Protein AF-A0A9E0IY36-F1 (afdb_monomer_lite)

pLDDT: mean 83.68, std 15.0, range [32.66, 98.06]

Sequence (176 aa):
MKINMLLFALFTITTGVAQTKLVTVDCSVPVGSGKRMTGVNTGPQSVVSGTTAACLETIGNELIRTHDYHGPCDYWAYTDFFNYTLQKFNYAFQSHLPTGYHWASTDDQIAEIIHSGFQPFFRLGISFPGGGISPASPMPKDSDAINFKTFAGIAKRTAMHYTAGWDHGFNHSIPY

Structure (mmCIF, N/CA/C/O backbone):
data_AF-A0A9E0IY36-F1
#
_entry.id   AF-A0A9E0IY36-F1
#
loop_
_atom_site.group_PDB
_atom_site.id
_atom_site.type_symbol
_atom_site.label_atom_id
_atom_site.label_alt_id
_atom_site.label_comp_id
_atom_site.label_asym_id
_atom_site.label_entity_id
_atom_site.label_seq_id
_atom_site.pdbx_PDB_ins_code
_atom_site.Cartn_x
_atom_site.Cartn_y
_atom_site.Cartn_z
_atom_site.occupancy
_atom_site.B_iso_or_equiv
_atom_site.auth_seq_id
_atom_site.auth_comp_id
_atom_site.auth_asym_id
_atom_site.auth_atom_id
_atom_site.pdbx_PDB_model_num
ATOM 1 N N . MET A 1 1 ? -27.496 78.088 24.906 1.00 40.81 1 MET A N 1
ATOM 2 C CA . MET A 1 1 ? -27.721 76.971 25.847 1.00 40.81 1 MET A CA 1
ATOM 3 C C . MET A 1 1 ? -27.985 75.723 25.010 1.00 40.81 1 MET A C 1
ATOM 5 O O . MET A 1 1 ? -29.023 75.663 24.367 1.00 40.81 1 MET A O 1
ATOM 9 N N . LYS A 1 2 ? -27.000 74.826 24.859 1.00 32.66 2 LYS A N 1
ATOM 10 C CA . LYS A 1 2 ? -27.106 73.620 24.017 1.00 32.66 2 LYS A CA 1
ATOM 11 C C . LYS A 1 2 ? -27.322 72.412 24.928 1.00 32.66 2 LYS A C 1
ATOM 13 O O . LYS A 1 2 ? -26.459 72.124 25.748 1.00 32.66 2 LYS A O 1
ATOM 18 N N . ILE A 1 3 ? -28.464 71.747 24.789 1.00 41.38 3 ILE A N 1
ATOM 19 C CA . ILE A 1 3 ? -28.737 70.440 25.392 1.00 41.38 3 ILE A CA 1
ATOM 20 C C . ILE A 1 3 ? -28.434 69.417 24.304 1.00 41.38 3 ILE A C 1
ATOM 22 O O . ILE A 1 3 ? -29.133 69.397 23.298 1.00 41.38 3 ILE A O 1
ATOM 26 N N . ASN A 1 4 ? -27.398 68.599 24.490 1.00 37.53 4 ASN A N 1
ATOM 27 C CA . ASN A 1 4 ? -27.162 67.444 23.632 1.00 37.53 4 ASN A CA 1
ATOM 28 C C . ASN A 1 4 ? -27.336 66.169 24.456 1.00 37.53 4 ASN A C 1
ATOM 30 O O . ASN A 1 4 ? -26.633 65.916 25.431 1.00 37.53 4 ASN A O 1
ATOM 34 N N . MET A 1 5 ? -28.363 65.442 24.038 1.00 43.09 5 MET A N 1
ATOM 35 C CA . MET A 1 5 ? -28.953 64.242 24.604 1.00 43.09 5 MET A CA 1
ATOM 36 C C . MET A 1 5 ? -27.986 63.060 24.484 1.00 43.09 5 MET A C 1
ATOM 38 O O . MET A 1 5 ? -27.515 62.755 23.389 1.00 43.09 5 MET A O 1
ATOM 42 N N . LEU A 1 6 ? -27.693 62.392 25.602 1.00 38.06 6 LEU A N 1
ATOM 43 C CA . LEU A 1 6 ? -26.923 61.151 25.606 1.00 38.06 6 LEU A CA 1
ATOM 44 C C . LEU A 1 6 ? -27.860 59.999 25.203 1.00 38.06 6 LEU A C 1
ATOM 46 O O . LEU A 1 6 ? -28.790 59.667 25.937 1.00 38.06 6 LEU A O 1
ATOM 50 N N . LEU A 1 7 ? -27.643 59.416 24.024 1.00 41.69 7 LEU A N 1
ATOM 51 C CA . LEU A 1 7 ? -28.370 58.236 23.559 1.00 41.69 7 LEU A CA 1
ATOM 52 C C . LEU A 1 7 ? -27.766 56.990 24.233 1.00 41.69 7 LEU A C 1
ATOM 54 O O . LEU A 1 7 ? -26.655 56.585 23.898 1.00 41.69 7 LEU A O 1
ATOM 58 N N . PHE A 1 8 ? -28.476 56.377 25.182 1.00 43.94 8 PHE A N 1
ATOM 59 C CA . PHE A 1 8 ? -28.116 55.051 25.693 1.00 43.94 8 PHE A CA 1
ATOM 60 C C . PHE A 1 8 ? -28.667 53.987 24.740 1.00 43.94 8 PHE A C 1
ATOM 62 O O . PHE A 1 8 ? -29.872 53.743 24.699 1.00 43.94 8 PHE A O 1
ATOM 69 N N . ALA A 1 9 ? -27.791 53.354 23.958 1.00 52.06 9 ALA A N 1
ATOM 70 C CA . ALA A 1 9 ? -28.145 52.156 23.209 1.00 52.06 9 ALA A CA 1
ATOM 71 C C . ALA A 1 9 ? -28.277 50.980 24.189 1.00 52.06 9 ALA A C 1
ATOM 73 O O . ALA A 1 9 ? -27.292 50.532 24.778 1.00 52.06 9 ALA A O 1
ATOM 74 N N . LEU A 1 10 ? -29.506 50.498 24.382 1.00 50.50 10 LEU A N 1
ATOM 75 C CA . LEU A 1 10 ? -29.790 49.289 25.147 1.00 50.50 10 LEU A CA 1
ATOM 76 C C . LEU A 1 10 ? -29.329 48.078 24.318 1.00 50.50 10 LEU A C 1
ATOM 78 O O . LEU A 1 10 ? -30.015 47.652 23.392 1.00 50.50 10 LEU A O 1
ATOM 82 N N . PHE A 1 11 ? -28.152 47.532 24.620 1.00 53.25 11 PHE A N 1
ATOM 83 C CA . PHE A 1 11 ? -27.752 46.227 24.097 1.00 53.25 11 PHE A CA 1
ATOM 84 C C . PHE A 1 11 ? -28.527 45.145 24.858 1.00 53.25 11 PHE A C 1
ATOM 86 O O . PHE A 1 11 ? -28.248 44.865 26.023 1.00 53.25 11 PHE A O 1
ATOM 93 N N . THR A 1 12 ? -29.517 44.531 24.211 1.00 55.34 12 THR A N 1
ATOM 94 C CA . THR A 1 12 ? -30.144 43.304 24.710 1.00 55.34 12 THR A CA 1
ATOM 95 C C . THR A 1 12 ? -29.135 42.166 24.627 1.00 55.34 12 THR A C 1
ATOM 97 O O . THR A 1 12 ? -28.824 41.675 23.542 1.00 55.34 12 THR A O 1
ATOM 100 N N . ILE A 1 13 ? -28.618 41.748 25.781 1.00 62.19 13 ILE A N 1
ATOM 101 C CA . ILE A 1 13 ? -27.829 40.525 25.922 1.00 62.19 13 ILE A CA 1
ATOM 102 C C . ILE A 1 13 ? -28.799 39.355 25.738 1.00 62.19 13 ILE A C 1
ATOM 104 O O . ILE A 1 13 ? -29.594 39.057 26.627 1.00 62.19 13 ILE A O 1
ATOM 108 N N . THR A 1 14 ? -28.771 38.696 24.581 1.00 60.16 14 THR A N 1
ATOM 109 C CA . THR A 1 14 ? -29.445 37.405 24.416 1.00 60.16 14 THR A CA 1
ATOM 110 C C . THR A 1 14 ? -28.649 36.365 25.191 1.00 60.16 14 THR A C 1
ATOM 112 O O . THR A 1 14 ? -27.588 35.924 24.746 1.00 60.16 14 THR A O 1
ATOM 115 N N . THR A 1 15 ? -29.124 35.989 26.374 1.00 62.41 15 THR A N 1
ATOM 116 C CA . THR A 1 15 ? -28.593 34.837 27.098 1.00 62.41 15 THR A CA 1
ATOM 117 C C . THR A 1 15 ? -28.963 33.579 26.316 1.00 62.41 15 THR A C 1
ATOM 119 O O . THR A 1 15 ? -30.131 33.212 26.204 1.00 62.41 15 THR A O 1
ATOM 122 N N . GLY A 1 16 ? -27.969 32.927 25.711 1.00 62.19 16 GLY A N 1
ATOM 123 C CA . GLY A 1 16 ? -28.165 31.608 25.121 1.00 62.19 16 GLY A CA 1
ATOM 124 C C . GLY A 1 16 ? -28.589 30.638 26.221 1.00 62.19 16 GLY A C 1
ATOM 125 O O . GLY A 1 16 ? -27.829 30.396 27.157 1.00 62.19 16 GLY A O 1
ATOM 126 N N . VAL A 1 17 ? -29.809 30.111 26.142 1.00 67.94 17 VAL A N 1
ATOM 127 C CA . VAL A 1 17 ? -30.268 29.073 27.067 1.00 67.94 17 VAL A CA 1
ATOM 128 C C . VAL A 1 17 ? -29.547 27.785 26.687 1.00 67.94 17 VAL A C 1
ATOM 130 O O . VAL A 1 17 ? -29.776 27.232 25.612 1.00 67.94 17 VAL A O 1
ATOM 133 N N . ALA A 1 18 ? -28.648 27.319 27.553 1.00 69.31 18 ALA A N 1
ATOM 134 C CA . ALA A 1 18 ? -28.028 26.013 27.397 1.00 69.31 18 ALA A CA 1
ATOM 135 C C . ALA A 1 18 ? -29.124 24.941 27.499 1.00 69.31 18 ALA A C 1
ATOM 137 O O . ALA A 1 18 ? -29.693 24.712 28.566 1.00 69.31 18 ALA A O 1
ATOM 138 N N . GLN A 1 19 ? -29.463 24.313 26.375 1.00 77.38 19 GLN A N 1
ATOM 139 C CA . GLN A 1 19 ? -30.423 23.219 26.352 1.00 77.38 19 GLN A CA 1
ATOM 140 C C . GLN A 1 19 ? -29.712 21.927 26.759 1.00 77.38 19 GLN A C 1
ATOM 142 O O . GLN A 1 19 ? -28.939 21.358 25.988 1.00 77.38 19 GLN A O 1
ATOM 147 N N . THR A 1 20 ? -29.992 21.438 27.963 1.00 83.50 20 THR A N 1
ATOM 148 C CA . THR A 1 20 ? -29.530 20.116 28.394 1.00 83.50 20 THR A CA 1
ATOM 149 C C . THR A 1 20 ? -30.338 19.039 27.674 1.00 83.50 20 THR A C 1
ATOM 151 O O . THR A 1 20 ? -31.568 19.032 27.738 1.00 83.50 20 THR A O 1
ATOM 154 N N . LYS A 1 21 ? -29.659 18.106 27.000 1.00 87.12 21 LYS A N 1
ATOM 155 C CA . LYS A 1 21 ? -30.278 16.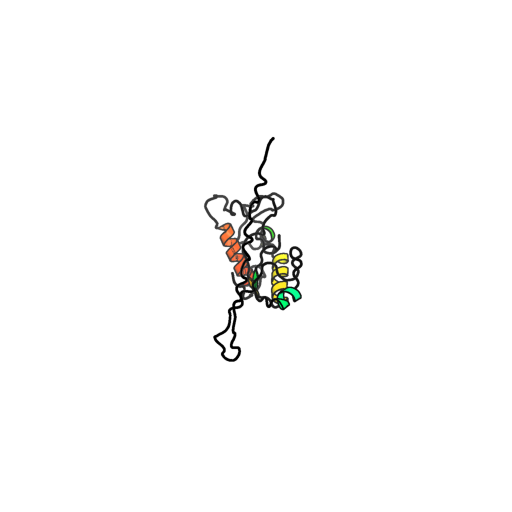874 26.497 1.00 87.12 21 LYS A CA 1
ATOM 156 C C . LYS A 1 21 ? -29.955 15.727 27.443 1.00 87.12 21 LYS A C 1
ATOM 158 O O . LYS A 1 21 ? -28.787 15.464 27.714 1.00 87.12 21 LYS A O 1
ATOM 163 N N . LEU A 1 22 ? -30.990 15.043 27.920 1.00 90.88 22 LEU A N 1
ATOM 164 C CA . LEU A 1 22 ? -30.830 13.787 28.640 1.00 90.88 22 LEU A CA 1
ATOM 165 C C . LEU A 1 22 ? -30.599 12.663 27.624 1.00 90.88 22 LEU A C 1
ATOM 167 O O . LEU A 1 22 ? -31.390 12.496 26.698 1.00 90.88 22 LEU A O 1
ATOM 171 N N . VAL A 1 23 ? -29.519 11.906 27.804 1.00 92.19 23 VAL A N 1
ATOM 172 C CA . VAL A 1 23 ? -29.241 10.676 27.057 1.00 92.19 23 VAL A CA 1
ATOM 173 C C . VAL A 1 23 ? -29.330 9.519 28.043 1.00 92.19 23 VAL A C 1
ATOM 175 O O . VAL A 1 23 ? -28.635 9.518 29.057 1.00 92.19 23 VAL A O 1
ATOM 178 N N . THR A 1 24 ? -30.192 8.548 27.754 1.00 93.19 24 THR A N 1
ATOM 179 C CA . THR A 1 24 ? -30.355 7.330 28.555 1.00 93.19 24 THR A CA 1
ATOM 180 C C . THR A 1 24 ? -29.863 6.142 27.743 1.00 93.19 24 THR A C 1
ATOM 182 O O . THR A 1 24 ? -30.204 6.013 26.569 1.00 93.19 24 THR A O 1
ATOM 185 N N . VAL A 1 25 ? -29.056 5.286 28.368 1.00 92.88 25 VAL A N 1
ATOM 186 C CA . VAL A 1 25 ? -28.521 4.062 27.765 1.00 92.88 25 VAL A CA 1
ATOM 187 C C . VAL A 1 25 ? -28.935 2.891 28.646 1.00 92.88 25 VAL A C 1
ATOM 189 O O . VAL A 1 25 ? -28.642 2.891 29.839 1.00 92.88 25 VAL A O 1
ATOM 192 N N . ASP A 1 26 ? -29.621 1.912 28.063 1.00 94.69 26 ASP A N 1
ATOM 193 C CA . ASP A 1 26 ? -29.926 0.648 28.727 1.00 94.69 26 ASP A CA 1
ATOM 194 C C . ASP A 1 26 ? -28.857 -0.386 28.362 1.00 94.69 26 ASP A C 1
ATOM 196 O O . ASP A 1 26 ? -2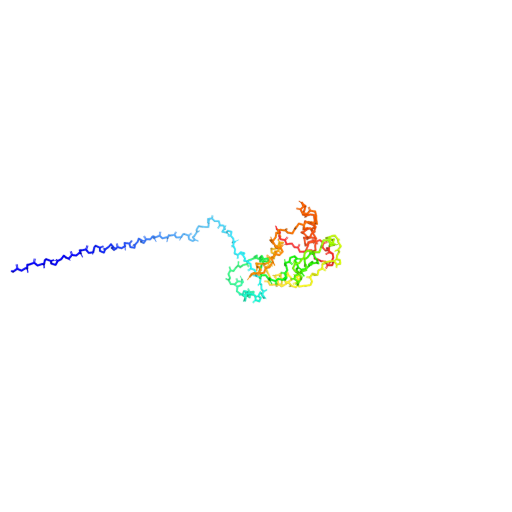8.837 -0.925 27.257 1.00 94.69 26 ASP A O 1
ATOM 200 N N . CYS A 1 27 ? -27.945 -0.647 29.297 1.00 94.00 27 CYS A N 1
ATOM 201 C CA . CYS A 1 27 ? -26.870 -1.620 29.111 1.00 94.00 27 CYS A CA 1
ATOM 202 C C . CYS A 1 27 ? -27.320 -3.077 29.333 1.00 94.00 27 CYS A C 1
ATOM 204 O O . CYS A 1 27 ? -26.504 -3.983 29.172 1.00 94.00 27 CYS A O 1
ATOM 206 N N . SER A 1 28 ? -28.575 -3.321 29.730 1.00 95.88 28 SER A N 1
ATOM 207 C CA . SER A 1 28 ? -29.105 -4.670 29.978 1.00 95.88 28 SER A CA 1
ATOM 208 C C . SER A 1 28 ? -29.690 -5.332 28.728 1.00 95.88 28 SER A C 1
ATOM 210 O O . SER A 1 28 ? -29.834 -6.555 28.693 1.00 95.88 28 SER A O 1
ATOM 212 N N . VAL A 1 29 ? -29.976 -4.546 27.684 1.00 94.94 29 VAL A N 1
ATOM 213 C CA . VAL A 1 29 ? -30.578 -5.023 26.435 1.00 94.94 29 VAL A CA 1
ATOM 214 C C . VAL A 1 29 ? -29.581 -4.870 25.279 1.00 94.94 29 VAL A C 1
ATOM 216 O O . VAL A 1 29 ? -29.400 -3.767 24.760 1.00 94.94 29 VAL A O 1
ATOM 219 N N . PRO A 1 30 ? -28.924 -5.953 24.825 1.00 91.75 30 PRO A N 1
ATOM 220 C CA . PRO A 1 30 ? -28.084 -5.893 23.636 1.00 91.75 30 PRO A CA 1
ATOM 221 C C . PRO A 1 30 ? -28.953 -5.672 22.391 1.00 91.75 30 PRO A C 1
ATOM 223 O O . PRO A 1 30 ? -29.800 -6.496 22.055 1.00 91.75 30 PRO A O 1
ATOM 226 N N . VAL A 1 31 ? -28.720 -4.568 21.679 1.00 92.81 31 VAL A N 1
ATOM 227 C CA . VAL A 1 31 ? -29.451 -4.209 20.444 1.00 92.81 31 VAL A CA 1
ATOM 228 C C . VAL A 1 31 ? -28.694 -4.569 19.156 1.00 92.81 31 VAL A C 1
ATOM 230 O O . VAL A 1 31 ? -29.152 -4.266 18.057 1.00 92.81 31 VAL A O 1
ATOM 233 N N . GLY A 1 32 ? -27.534 -5.220 19.283 1.00 89.69 32 GLY A N 1
ATOM 234 C CA . GLY A 1 32 ? -26.674 -5.650 18.178 1.00 89.69 32 GLY A CA 1
ATOM 235 C C . GLY A 1 32 ? -25.198 -5.324 18.416 1.00 89.69 32 GLY A C 1
ATOM 236 O O . GLY A 1 32 ? -24.821 -4.802 19.464 1.00 89.69 32 GLY A O 1
ATOM 237 N N . SER A 1 33 ? -24.355 -5.627 17.429 1.00 87.81 33 SER A N 1
ATOM 238 C CA . SER A 1 33 ? -22.936 -5.256 17.423 1.00 87.81 33 SER A CA 1
ATOM 239 C C . SER A 1 33 ? -22.695 -4.069 16.494 1.00 87.81 33 SER A C 1
ATOM 241 O O . SER A 1 33 ? -23.073 -4.110 15.321 1.00 87.81 33 SER A O 1
ATOM 243 N N . GLY A 1 34 ? -22.019 -3.033 16.988 1.00 86.00 34 GLY A N 1
ATOM 244 C CA . GLY A 1 34 ? -21.517 -1.960 16.131 1.00 86.00 34 GLY A CA 1
ATOM 245 C C . GLY A 1 34 ? -20.425 -2.472 15.189 1.00 86.00 34 GLY A C 1
ATOM 246 O O . GLY A 1 34 ? -19.591 -3.288 15.584 1.00 86.00 34 GLY A O 1
ATOM 247 N N . LYS A 1 35 ? -20.404 -1.981 13.945 1.00 85.19 35 LYS A N 1
ATOM 248 C CA . LYS A 1 35 ? -19.286 -2.230 13.028 1.00 85.19 35 LYS A CA 1
ATOM 249 C C . LYS A 1 35 ? -18.110 -1.344 13.429 1.00 85.19 35 LYS A C 1
ATOM 251 O O . LYS A 1 35 ? -18.253 -0.122 13.473 1.00 85.19 35 LYS A O 1
ATOM 256 N N . ARG A 1 36 ? -16.947 -1.943 13.688 1.00 84.19 36 ARG A N 1
ATOM 257 C CA . ARG A 1 36 ? -15.709 -1.185 13.886 1.00 84.19 36 ARG A CA 1
ATOM 258 C C . ARG A 1 36 ? -15.262 -0.590 12.551 1.00 84.19 36 ARG A C 1
ATOM 260 O O . ARG A 1 36 ? -15.117 -1.296 11.560 1.00 84.19 36 ARG A O 1
ATOM 267 N N . MET A 1 37 ? -15.114 0.731 12.530 1.00 88.06 37 MET A N 1
ATOM 268 C CA . MET A 1 37 ? -14.712 1.525 11.362 1.00 88.06 37 MET A CA 1
ATOM 269 C C . MET A 1 37 ? -13.435 2.307 11.697 1.00 88.06 37 MET A C 1
ATOM 271 O O . MET A 1 37 ? -13.340 3.500 11.432 1.00 88.06 37 MET A O 1
ATOM 275 N N . THR A 1 38 ? -12.489 1.641 12.362 1.00 88.31 38 THR A N 1
ATOM 276 C CA . THR A 1 38 ? -11.295 2.259 12.956 1.00 88.31 38 THR A CA 1
ATOM 277 C C . THR A 1 38 ? -10.105 2.345 12.008 1.00 88.31 38 THR A C 1
ATOM 279 O O . THR A 1 38 ? -9.098 2.906 12.410 1.00 88.31 38 THR A O 1
ATOM 282 N N . GLY A 1 39 ? -10.232 1.848 10.770 1.00 89.38 39 GLY A N 1
ATOM 283 C CA . GLY A 1 39 ? -9.150 1.808 9.786 1.00 89.38 39 GLY A CA 1
ATOM 284 C C . GLY A 1 39 ? -8.469 3.160 9.567 1.00 89.38 39 GLY A C 1
ATOM 285 O O . GLY A 1 39 ? -9.140 4.174 9.359 1.00 89.38 39 GLY A O 1
ATOM 286 N N . VAL A 1 40 ? -7.137 3.160 9.554 1.00 90.31 40 VAL A N 1
ATOM 287 C CA . VAL A 1 40 ? -6.315 4.366 9.372 1.00 90.31 40 VAL A CA 1
ATOM 288 C C . VAL A 1 40 ? -5.381 4.258 8.167 1.00 90.31 40 VAL A C 1
ATOM 290 O O . VAL A 1 40 ? -5.117 3.170 7.654 1.00 90.31 40 VAL A O 1
ATOM 293 N N . ASN A 1 41 ? -4.870 5.403 7.712 1.00 88.31 41 ASN A N 1
ATOM 294 C CA . ASN A 1 41 ? -3.681 5.447 6.857 1.00 88.31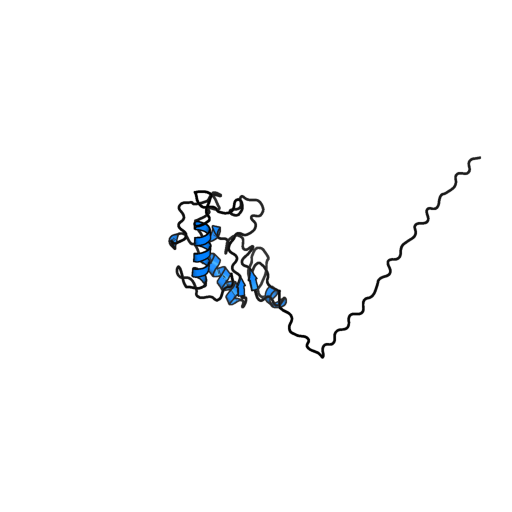 41 ASN A CA 1
ATOM 295 C C . ASN A 1 41 ? -2.433 5.348 7.733 1.00 88.31 41 ASN A C 1
ATOM 297 O O . ASN A 1 41 ? -2.487 5.762 8.890 1.00 88.31 41 ASN A O 1
ATOM 301 N N . THR A 1 42 ? -1.315 4.921 7.146 1.00 81.44 42 THR A N 1
ATOM 302 C CA . THR A 1 42 ? -0.009 4.762 7.805 1.00 81.44 42 THR A CA 1
ATOM 303 C C . THR A 1 42 ? -0.027 3.744 8.948 1.00 81.44 42 THR A C 1
ATOM 305 O O . THR A 1 42 ? -0.776 3.840 9.915 1.00 81.44 42 THR A O 1
ATOM 308 N N . GLY A 1 43 ? 0.792 2.714 8.809 1.00 84.38 43 GLY A N 1
ATOM 309 C CA . GLY A 1 43 ? 0.889 1.611 9.755 1.00 84.38 43 GLY A CA 1
ATOM 310 C C . GLY A 1 43 ? 1.922 1.830 10.851 1.00 84.38 43 GLY A C 1
ATOM 311 O O . GLY A 1 43 ? 2.421 2.945 11.038 1.00 84.38 43 GLY A O 1
ATOM 312 N N . PRO A 1 44 ? 2.259 0.748 11.569 1.00 83.06 44 PRO A N 1
ATOM 313 C CA . PRO A 1 44 ? 3.350 0.770 12.527 1.00 83.06 44 PRO A CA 1
ATOM 314 C C . PRO A 1 44 ? 4.636 1.245 11.845 1.00 83.06 44 PRO A C 1
ATOM 316 O O . PRO A 1 44 ? 4.885 0.926 10.681 1.00 83.06 44 PRO A O 1
ATOM 319 N N . GLN A 1 45 ? 5.439 2.013 12.580 1.00 76.88 45 GLN A N 1
ATOM 320 C CA . GLN A 1 45 ? 6.744 2.522 12.141 1.00 76.88 45 GLN A CA 1
ATOM 321 C C . GLN A 1 45 ? 6.701 3.535 10.988 1.00 76.88 45 GLN A C 1
ATOM 323 O O . GLN A 1 45 ? 7.734 3.835 10.389 1.00 76.88 45 GLN A O 1
ATOM 328 N N . SER A 1 46 ? 5.541 4.126 10.694 1.00 72.81 46 SER A N 1
ATOM 329 C CA . SER A 1 46 ? 5.490 5.259 9.771 1.00 72.81 46 SER A CA 1
ATOM 330 C C . SER A 1 46 ? 6.332 6.418 10.308 1.00 72.81 46 SER A C 1
ATOM 332 O O . SER A 1 46 ? 5.987 7.060 11.302 1.00 72.81 46 SER A O 1
ATOM 334 N N . VAL A 1 47 ? 7.435 6.710 9.618 1.00 67.88 47 VAL A N 1
ATOM 335 C CA . VAL A 1 47 ? 8.333 7.831 9.941 1.00 67.88 47 VAL A CA 1
ATOM 336 C C . VAL A 1 47 ? 7.615 9.177 9.779 1.00 67.88 47 VAL A C 1
ATOM 338 O O . VAL A 1 47 ? 7.964 10.151 10.440 1.00 67.88 47 VAL A O 1
ATOM 341 N N . VAL A 1 48 ? 6.588 9.229 8.925 1.00 67.62 48 VAL A N 1
ATOM 342 C CA . VAL A 1 48 ? 5.858 10.459 8.590 1.00 67.62 48 VAL A CA 1
ATOM 343 C C . VAL A 1 48 ? 4.824 10.816 9.653 1.00 67.62 48 VAL A C 1
ATOM 345 O O . VAL A 1 48 ? 4.712 11.981 10.029 1.00 67.62 48 VAL A O 1
ATOM 348 N N . SER A 1 49 ? 4.081 9.832 10.163 1.00 71.62 49 SER A N 1
ATOM 349 C CA . SER A 1 49 ? 3.048 10.060 11.183 1.00 71.62 49 SER A CA 1
ATOM 350 C C . SER A 1 49 ? 3.535 9.824 12.615 1.00 71.62 49 SER A C 1
ATOM 352 O O . SER A 1 49 ? 2.871 10.254 13.557 1.00 71.62 49 SER A O 1
ATOM 354 N N . GLY A 1 50 ? 4.666 9.132 12.806 1.00 76.25 50 GLY A N 1
ATOM 355 C CA . GLY A 1 50 ? 5.141 8.697 14.123 1.00 76.25 50 GLY A CA 1
ATOM 356 C C . GLY A 1 50 ? 4.257 7.618 14.762 1.00 76.25 50 GLY A C 1
ATOM 357 O O . GLY A 1 50 ? 4.343 7.377 15.967 1.00 76.25 50 GLY A O 1
ATOM 358 N N . THR A 1 51 ? 3.378 6.985 13.981 1.00 81.12 51 THR A N 1
ATOM 359 C CA . THR A 1 51 ? 2.434 5.977 14.469 1.00 81.12 51 THR A CA 1
ATOM 360 C C . THR A 1 51 ? 3.165 4.702 14.897 1.00 81.12 51 THR A C 1
ATOM 362 O O . THR A 1 51 ? 3.930 4.109 14.136 1.00 81.12 51 THR A O 1
ATOM 365 N N . THR A 1 52 ? 2.894 4.248 16.122 1.00 85.62 52 THR A N 1
ATOM 366 C CA . THR A 1 52 ? 3.403 2.976 16.659 1.00 85.62 52 THR A CA 1
ATOM 367 C C . THR A 1 52 ? 2.296 1.925 16.715 1.00 85.62 52 THR A C 1
ATOM 369 O O . THR A 1 52 ? 1.113 2.273 16.765 1.00 85.62 52 THR A O 1
ATOM 372 N N . ALA A 1 53 ? 2.669 0.642 16.766 1.00 87.06 53 ALA A N 1
ATOM 373 C CA . ALA A 1 53 ? 1.715 -0.448 16.984 1.00 87.06 53 ALA A CA 1
ATOM 374 C C . ALA A 1 53 ? 0.888 -0.230 18.266 1.00 87.06 53 ALA A C 1
ATOM 376 O O . ALA A 1 53 ? -0.334 -0.313 18.225 1.00 87.06 53 ALA A O 1
ATOM 377 N N . ALA A 1 54 ? 1.524 0.202 19.362 1.00 88.06 54 ALA A N 1
ATOM 378 C CA . ALA A 1 54 ? 0.843 0.482 20.628 1.00 88.06 54 ALA A CA 1
ATOM 379 C C . ALA A 1 54 ? -0.244 1.572 20.506 1.00 88.06 54 ALA A C 1
ATOM 381 O O . ALA A 1 54 ? -1.319 1.463 21.103 1.00 88.06 54 ALA A O 1
ATOM 382 N N . CYS A 1 55 ? -0.002 2.622 19.710 1.00 87.88 55 CYS A N 1
ATOM 383 C CA . CYS A 1 55 ? -1.017 3.646 19.445 1.00 87.88 55 CYS A CA 1
ATOM 384 C C . CYS A 1 55 ? -2.216 3.071 18.678 1.00 87.88 55 CYS A C 1
ATOM 386 O O . CYS A 1 55 ? -3.359 3.389 19.003 1.00 87.88 55 CYS A O 1
ATOM 388 N N . LEU A 1 56 ? -1.956 2.223 17.681 1.00 90.12 56 LEU A N 1
ATOM 389 C CA . LEU A 1 56 ? -2.981 1.586 16.852 1.00 90.12 56 LEU A CA 1
ATOM 390 C C . LEU A 1 56 ? -3.808 0.561 17.640 1.00 90.12 56 LEU A C 1
ATOM 392 O O . LEU A 1 56 ? -5.030 0.516 17.497 1.00 90.12 56 LEU A O 1
ATOM 396 N N . GLU A 1 57 ? -3.167 -0.202 18.521 1.00 89.31 57 GLU A N 1
ATOM 397 C CA . GLU A 1 57 ? -3.836 -1.120 19.447 1.00 89.31 57 GLU A CA 1
ATOM 398 C C . GLU A 1 57 ? -4.756 -0.368 20.414 1.00 89.31 57 GLU A C 1
ATOM 400 O O . GLU A 1 57 ? -5.907 -0.758 20.604 1.00 89.31 57 GLU A O 1
ATOM 405 N N . THR A 1 58 ? -4.290 0.756 20.974 1.00 88.69 58 THR A N 1
ATOM 406 C CA . THR A 1 58 ? -5.065 1.567 21.934 1.00 88.69 58 THR A CA 1
ATOM 407 C C . THR A 1 58 ? -6.390 2.056 21.345 1.00 88.69 58 THR A C 1
ATOM 409 O O . THR A 1 58 ? -7.396 2.124 22.050 1.00 88.69 58 THR A O 1
ATOM 412 N N . ILE A 1 59 ? -6.414 2.382 20.050 1.00 87.00 59 ILE A N 1
ATOM 413 C CA . ILE A 1 59 ? -7.631 2.835 19.361 1.00 87.00 59 ILE A CA 1
ATOM 414 C C . ILE A 1 59 ? -8.462 1.680 18.778 1.00 87.00 59 ILE A C 1
ATOM 416 O O . ILE A 1 59 ? -9.488 1.927 18.143 1.00 87.00 59 ILE A O 1
ATOM 420 N N . GLY A 1 60 ? -8.037 0.428 18.978 1.00 88.12 60 GLY A N 1
ATOM 421 C CA . GLY A 1 60 ? -8.702 -0.753 18.431 1.00 88.12 60 GLY A CA 1
ATOM 422 C C . GLY A 1 60 ? -8.705 -0.766 16.903 1.00 88.12 60 GLY A C 1
ATOM 423 O O . GLY A 1 60 ? -9.730 -1.077 16.288 1.00 88.12 60 GLY A O 1
ATOM 424 N N . ASN A 1 61 ? -7.600 -0.349 16.280 1.00 90.12 61 ASN A N 1
ATOM 425 C CA . ASN A 1 61 ? -7.461 -0.400 14.833 1.00 90.12 61 ASN A CA 1
ATOM 426 C C . ASN A 1 61 ? -7.283 -1.846 14.356 1.00 90.12 61 ASN A C 1
ATOM 428 O O . ASN A 1 61 ? -6.523 -2.608 14.941 1.00 90.12 61 ASN A O 1
ATOM 432 N N . GLU A 1 62 ? -7.947 -2.205 13.261 1.00 88.75 62 GLU A N 1
ATOM 433 C CA . GLU A 1 62 ? -7.854 -3.549 12.667 1.00 88.75 62 GLU A CA 1
ATOM 434 C C . GLU A 1 62 ? -7.282 -3.506 11.239 1.00 88.75 62 GLU A C 1
ATOM 436 O O . GLU A 1 62 ? -6.720 -4.492 10.768 1.00 88.75 62 GLU A O 1
ATOM 441 N N . LEU A 1 63 ? -7.382 -2.360 10.554 1.00 92.88 63 LEU A N 1
ATOM 442 C CA . LEU A 1 63 ? -7.059 -2.212 9.134 1.00 92.88 63 LEU A CA 1
ATOM 443 C C . LEU A 1 63 ? -6.072 -1.060 8.916 1.00 92.88 63 LEU A C 1
ATOM 445 O O . LEU A 1 63 ? -6.292 0.047 9.406 1.00 92.88 63 LEU A O 1
ATOM 449 N N . ILE A 1 64 ? -5.012 -1.293 8.147 1.00 93.50 64 ILE A N 1
ATOM 450 C CA . ILE A 1 64 ? -4.030 -0.271 7.769 1.00 93.50 64 ILE A CA 1
ATOM 451 C C . ILE A 1 64 ? -4.047 -0.076 6.265 1.00 93.50 64 ILE A C 1
ATOM 453 O O . ILE A 1 64 ? -3.629 -0.945 5.506 1.00 93.50 64 ILE A O 1
ATOM 457 N N . ARG A 1 65 ? -4.469 1.104 5.822 1.00 93.06 65 ARG A N 1
ATOM 458 C CA . ARG A 1 65 ? -4.356 1.510 4.426 1.00 93.06 65 ARG A CA 1
ATOM 459 C C . ARG A 1 65 ? -2.930 1.954 4.122 1.00 93.06 65 ARG A C 1
ATOM 461 O O . ARG A 1 65 ? -2.404 2.844 4.790 1.00 93.06 65 ARG A O 1
ATOM 468 N N . THR A 1 66 ? -2.341 1.420 3.054 1.00 91.19 66 THR A N 1
ATOM 469 C CA . THR A 1 66 ? -0.937 1.683 2.680 1.00 91.19 66 THR A CA 1
ATOM 470 C C . THR A 1 66 ? -0.679 3.033 1.998 1.00 91.19 66 THR A C 1
ATOM 472 O O . THR A 1 66 ? 0.121 3.155 1.076 1.00 91.19 66 THR A O 1
ATOM 475 N N . HIS A 1 67 ? -1.383 4.073 2.439 1.00 88.00 67 HIS A N 1
ATOM 476 C CA . HIS A 1 67 ? -1.203 5.450 1.993 1.00 88.00 67 HIS A CA 1
ATOM 477 C C . HIS A 1 67 ? -0.235 6.217 2.904 1.00 88.00 67 HIS A C 1
ATOM 479 O O . HIS A 1 67 ? -0.162 5.911 4.091 1.00 88.00 67 HIS A O 1
ATOM 485 N N . ASP A 1 68 ? 0.417 7.247 2.353 1.00 85.25 68 ASP A N 1
ATOM 486 C CA . ASP A 1 68 ? 1.273 8.215 3.058 1.00 85.25 68 ASP A CA 1
ATOM 487 C C . ASP A 1 68 ? 2.553 7.617 3.658 1.00 85.25 68 ASP A C 1
ATOM 489 O O . ASP A 1 68 ? 3.107 8.131 4.626 1.00 85.25 68 ASP A O 1
ATOM 493 N N . TYR A 1 69 ? 3.070 6.556 3.037 1.00 85.38 69 TYR A N 1
ATOM 494 C CA . TYR A 1 69 ? 4.423 6.059 3.302 1.00 85.38 69 TYR A CA 1
ATOM 495 C C . TYR A 1 69 ? 5.501 6.786 2.483 1.00 85.38 69 TYR A C 1
ATOM 497 O O . TYR A 1 69 ? 6.684 6.627 2.768 1.00 85.38 69 TYR A O 1
ATOM 505 N N . HIS A 1 70 ? 5.109 7.604 1.492 1.00 84.94 70 HIS A N 1
ATOM 506 C CA . HIS A 1 70 ? 6.008 8.431 0.670 1.00 84.94 70 HIS A CA 1
ATOM 507 C C . HIS A 1 70 ? 7.185 7.651 0.055 1.00 84.94 70 HIS A C 1
ATOM 509 O O . HIS A 1 70 ? 8.328 8.108 0.053 1.00 84.94 70 HIS A O 1
ATOM 515 N N . GLY A 1 71 ? 6.900 6.463 -0.470 1.00 87.75 71 GLY A N 1
ATOM 516 C CA . GLY A 1 71 ? 7.904 5.550 -1.000 1.00 87.75 71 GLY A CA 1
ATOM 517 C C . GLY A 1 71 ? 7.349 4.133 -0.999 1.00 87.75 71 GLY A C 1
ATOM 518 O O . GLY A 1 71 ? 6.643 3.792 -1.944 1.00 87.75 71 GLY A O 1
ATOM 519 N N . PRO A 1 72 ? 7.597 3.322 0.046 1.00 89.56 72 PRO A N 1
ATOM 520 C CA . PRO A 1 72 ? 6.987 1.998 0.172 1.00 89.56 72 PRO A CA 1
ATOM 521 C C . PRO A 1 72 ? 5.492 2.022 -0.173 1.00 89.56 72 PRO A C 1
ATOM 523 O O . PRO A 1 72 ? 4.772 2.926 0.247 1.00 89.56 72 PRO A O 1
ATOM 526 N N . CYS A 1 73 ? 5.022 1.040 -0.943 1.00 91.56 73 CYS A N 1
ATOM 527 C CA . CYS A 1 73 ? 3.643 0.948 -1.449 1.00 91.56 73 CYS A CA 1
ATOM 528 C C . CYS A 1 73 ? 3.200 1.999 -2.491 1.00 91.56 73 CYS A C 1
ATOM 530 O O . CYS A 1 73 ? 2.115 1.845 -3.061 1.00 91.56 73 CYS A O 1
ATOM 532 N N . ASP A 1 74 ? 4.011 3.005 -2.827 1.00 90.75 74 ASP A N 1
ATOM 533 C CA . ASP A 1 74 ? 3.753 3.861 -3.986 1.00 90.75 74 ASP A CA 1
ATOM 534 C C . ASP A 1 74 ? 4.282 3.198 -5.262 1.00 90.75 74 ASP A C 1
ATOM 536 O O . ASP A 1 74 ? 5.432 2.763 -5.320 1.00 90.75 74 ASP A O 1
ATOM 540 N N . TYR A 1 75 ? 3.481 3.162 -6.331 1.00 91.44 75 TYR A N 1
ATOM 541 C CA . TYR A 1 75 ? 3.859 2.397 -7.531 1.00 91.44 75 TYR A CA 1
ATOM 542 C C . TYR A 1 75 ? 5.162 2.867 -8.185 1.00 91.44 75 TYR A C 1
ATOM 544 O O . TYR A 1 75 ? 5.853 2.070 -8.808 1.00 91.44 75 TYR A O 1
ATOM 552 N N . TRP A 1 76 ? 5.513 4.148 -8.062 1.00 89.12 76 TRP A N 1
ATOM 553 C CA . TRP A 1 76 ? 6.761 4.675 -8.614 1.00 89.12 76 TRP A CA 1
ATOM 554 C C . TRP A 1 76 ? 7.996 4.204 -7.837 1.00 89.12 76 TRP A C 1
ATOM 556 O O . TRP A 1 76 ? 9.096 4.252 -8.373 1.00 89.12 76 TRP A O 1
ATOM 566 N N . ALA A 1 77 ? 7.836 3.784 -6.580 1.00 91.12 77 ALA A N 1
ATOM 567 C CA . ALA A 1 77 ? 8.945 3.371 -5.729 1.00 91.12 77 ALA A CA 1
ATOM 568 C C . ALA A 1 77 ? 9.296 1.893 -5.918 1.00 91.12 77 ALA A C 1
ATOM 570 O O . ALA A 1 77 ? 10.465 1.532 -5.835 1.00 91.12 77 ALA A O 1
ATOM 571 N N . TYR A 1 78 ? 8.295 1.049 -6.190 1.00 94.75 78 TYR A N 1
ATOM 572 C CA . TYR A 1 78 ? 8.493 -0.384 -6.421 1.00 94.75 78 TYR A CA 1
ATOM 573 C C . TYR A 1 78 ? 8.408 -0.784 -7.900 1.00 94.75 78 TYR A C 1
ATOM 575 O O . TYR A 1 78 ? 8.420 -1.974 -8.201 1.00 94.75 78 TYR A O 1
ATOM 583 N N . THR A 1 79 ? 8.320 0.168 -8.838 1.00 95.31 79 THR A N 1
ATOM 584 C CA . THR A 1 79 ? 8.374 -0.121 -10.282 1.00 95.31 79 THR A CA 1
ATOM 585 C C . THR A 1 79 ? 9.251 0.869 -11.035 1.00 95.31 79 THR A C 1
ATOM 587 O O . THR A 1 79 ? 9.275 2.057 -10.724 1.00 95.31 79 THR A O 1
ATOM 590 N N . ASP A 1 80 ? 9.866 0.411 -12.121 1.00 94.50 80 ASP A N 1
ATOM 591 C CA . ASP A 1 80 ? 10.617 1.265 -13.048 1.00 94.50 80 ASP A CA 1
ATOM 592 C C . ASP A 1 80 ? 9.728 2.113 -13.974 1.00 94.50 80 ASP A C 1
ATOM 594 O O . ASP A 1 80 ? 10.242 2.804 -14.856 1.00 94.50 80 ASP A O 1
ATOM 598 N N . PHE A 1 81 ? 8.398 2.061 -13.830 1.00 92.00 81 PHE A N 1
ATOM 599 C CA . PHE A 1 81 ? 7.466 2.751 -14.725 1.00 92.00 81 PHE A CA 1
ATOM 600 C C . PHE A 1 81 ? 7.572 4.277 -14.636 1.00 92.00 81 PHE A C 1
ATOM 602 O O . PHE A 1 81 ? 7.323 4.981 -15.619 1.00 92.00 81 PHE A O 1
ATOM 609 N N . PHE A 1 82 ? 7.970 4.806 -13.481 1.00 88.62 82 PHE A N 1
ATOM 610 C CA . PHE A 1 82 ? 8.190 6.232 -13.296 1.00 88.62 82 PHE A CA 1
ATOM 611 C C . PHE A 1 82 ? 9.541 6.484 -12.643 1.00 88.62 82 PHE A C 1
ATOM 613 O O . PHE A 1 82 ? 9.808 6.033 -11.535 1.00 88.62 82 PHE A O 1
ATOM 620 N N . ASN A 1 83 ? 10.381 7.270 -13.309 1.00 86.56 83 ASN A N 1
ATOM 621 C CA . ASN A 1 83 ? 11.630 7.724 -12.729 1.00 86.56 83 ASN A CA 1
ATOM 622 C C . ASN A 1 83 ? 11.370 8.989 -11.901 1.00 86.56 83 ASN A C 1
ATOM 624 O O . ASN A 1 83 ? 11.167 10.071 -12.459 1.00 86.56 83 ASN A O 1
ATOM 628 N N . TYR A 1 84 ? 11.404 8.851 -10.575 1.00 78.88 84 TYR A N 1
ATOM 629 C CA . TYR A 1 84 ? 11.153 9.959 -9.652 1.00 78.88 84 TYR A CA 1
ATOM 630 C C . TYR A 1 84 ? 12.221 11.060 -9.726 1.00 78.88 84 TYR A C 1
ATOM 632 O O . TYR A 1 84 ? 11.896 12.241 -9.657 1.00 78.88 84 TYR A O 1
ATOM 640 N N . THR A 1 85 ? 13.493 10.719 -9.939 1.00 82.56 85 THR A N 1
ATOM 641 C CA . THR A 1 85 ? 14.571 11.717 -10.062 1.00 82.56 85 THR A CA 1
ATOM 642 C C . THR A 1 85 ? 14.409 12.582 -11.311 1.00 82.56 85 THR A C 1
ATOM 644 O O . THR A 1 85 ? 14.581 13.796 -11.257 1.00 82.56 85 THR A O 1
ATOM 647 N N . LEU A 1 86 ? 14.062 11.964 -12.441 1.00 85.38 86 LEU A N 1
ATOM 648 C CA . LEU A 1 86 ? 13.892 12.645 -13.726 1.00 85.38 86 LEU A CA 1
ATOM 649 C C . LEU A 1 86 ? 12.482 13.204 -13.930 1.00 85.38 86 LEU A C 1
ATOM 651 O O . LEU A 1 86 ? 12.268 13.923 -14.906 1.00 85.38 86 LEU A O 1
ATOM 655 N N . GLN A 1 87 ? 11.539 12.864 -13.046 1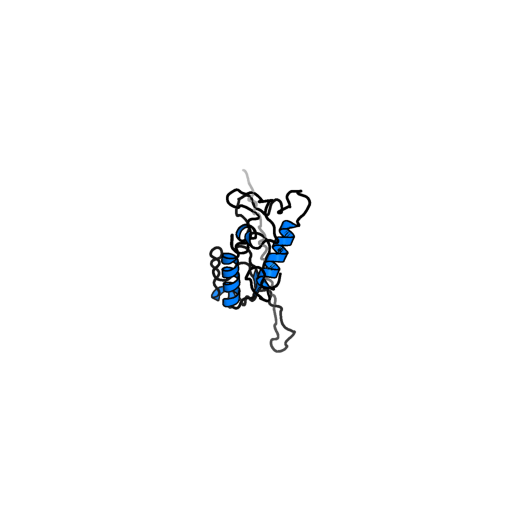.00 81.94 87 GLN A N 1
ATOM 656 C CA . GLN A 1 87 ? 10.127 13.237 -13.127 1.00 81.94 87 GLN A CA 1
ATOM 657 C C . GLN A 1 87 ? 9.498 12.842 -14.478 1.00 81.94 87 GLN A C 1
ATOM 659 O O . GLN A 1 87 ? 8.821 13.640 -15.129 1.00 81.94 87 GLN A O 1
ATOM 664 N N . LYS A 1 88 ? 9.770 11.610 -14.941 1.00 84.31 88 LYS A N 1
ATOM 665 C CA . LYS A 1 88 ? 9.360 11.109 -16.268 1.00 84.31 88 LYS A CA 1
ATOM 666 C C . LYS A 1 88 ? 8.897 9.656 -16.239 1.00 84.31 88 LYS A C 1
ATOM 668 O O . LYS A 1 88 ? 9.490 8.818 -15.563 1.00 84.31 88 LYS A O 1
ATOM 673 N N . PHE A 1 89 ? 7.892 9.356 -17.061 1.00 86.75 89 PHE A N 1
ATOM 674 C CA . PHE A 1 89 ? 7.467 7.985 -17.338 1.00 86.75 89 PHE A CA 1
ATOM 675 C C . PHE A 1 89 ? 8.491 7.244 -18.199 1.00 86.75 89 PHE A C 1
ATOM 677 O O . PHE A 1 89 ? 9.010 7.775 -19.184 1.00 86.75 89 PHE A O 1
ATOM 684 N N . ASN A 1 90 ? 8.735 5.990 -17.841 1.00 90.06 90 ASN A N 1
ATOM 685 C CA . ASN A 1 90 ? 9.485 5.028 -18.625 1.00 90.06 90 ASN A CA 1
ATOM 686 C C . ASN A 1 90 ? 8.506 4.184 -19.450 1.00 90.06 90 ASN A C 1
ATOM 688 O O . ASN A 1 90 ? 8.029 3.140 -19.012 1.00 90.06 90 ASN A O 1
ATOM 692 N N . TYR A 1 91 ? 8.213 4.627 -20.669 1.00 89.31 91 TYR A N 1
ATOM 693 C CA . TYR A 1 91 ? 7.288 3.917 -21.556 1.00 89.31 91 TYR A CA 1
ATOM 694 C C . TYR A 1 91 ? 7.837 2.601 -22.130 1.00 89.31 91 TYR A C 1
ATOM 696 O O . TYR A 1 91 ? 7.103 1.887 -22.808 1.00 89.31 91 TYR A O 1
ATOM 704 N N . ALA A 1 92 ? 9.107 2.271 -21.874 1.00 91.88 92 ALA A N 1
ATOM 705 C CA . ALA A 1 92 ? 9.667 0.959 -22.191 1.00 91.88 92 ALA A CA 1
ATOM 706 C C . ALA A 1 92 ? 9.369 -0.086 -21.101 1.00 91.88 92 ALA A C 1
ATOM 708 O O . ALA A 1 92 ? 9.628 -1.270 -21.310 1.00 91.88 92 ALA A O 1
ATOM 709 N N . PHE A 1 93 ? 8.837 0.330 -19.946 1.00 94.12 93 PHE A N 1
ATOM 710 C CA . PHE A 1 93 ? 8.469 -0.575 -18.865 1.00 94.12 93 PHE A CA 1
ATOM 711 C C . PHE A 1 93 ? 7.411 -1.589 -19.318 1.00 94.12 93 PHE A C 1
ATOM 713 O O . PHE A 1 93 ? 6.408 -1.248 -19.944 1.00 94.12 93 PHE A O 1
ATOM 720 N N . GLN A 1 94 ? 7.623 -2.854 -18.960 1.00 95.12 94 GLN A N 1
ATOM 721 C CA . GLN A 1 94 ? 6.727 -3.953 -19.295 1.00 95.12 94 GLN A CA 1
ATOM 722 C C . GLN A 1 94 ? 6.192 -4.581 -18.013 1.00 95.12 94 GLN A C 1
ATOM 724 O O . GLN A 1 94 ? 6.856 -5.393 -17.378 1.00 95.12 94 GLN A O 1
ATOM 729 N N . SER A 1 95 ? 4.944 -4.266 -17.669 1.00 95.69 95 SER A N 1
ATOM 730 C CA . SER A 1 95 ? 4.319 -4.662 -16.397 1.00 95.69 95 SER A CA 1
ATOM 731 C C . SER A 1 95 ? 4.228 -6.170 -16.143 1.00 95.69 95 SER A C 1
ATOM 733 O O . SER A 1 95 ? 3.934 -6.580 -15.026 1.00 95.69 95 SER A O 1
ATOM 735 N N . HIS A 1 96 ? 4.458 -7.019 -17.146 1.00 96.38 96 HIS A N 1
ATOM 736 C CA . HIS A 1 96 ? 4.448 -8.472 -16.991 1.00 96.38 96 HIS A CA 1
ATOM 737 C C . HIS A 1 96 ? 5.824 -9.073 -16.683 1.00 96.38 96 HIS A C 1
ATOM 739 O O . HIS A 1 96 ? 5.865 -10.259 -16.353 1.00 96.38 96 HIS A O 1
ATOM 745 N N . LEU A 1 97 ? 6.906 -8.297 -16.796 1.00 98.00 97 LEU A N 1
ATOM 746 C CA . LEU A 1 97 ? 8.261 -8.740 -16.492 1.00 98.00 97 LEU A CA 1
ATOM 747 C C . LEU A 1 97 ? 8.601 -8.444 -15.022 1.00 98.00 97 LEU A C 1
ATOM 749 O O . LEU A 1 97 ? 8.524 -7.285 -14.618 1.00 98.00 97 LEU A O 1
ATOM 753 N N . PRO A 1 98 ? 9.016 -9.457 -14.241 1.00 97.62 98 PRO A N 1
ATOM 754 C CA . PRO A 1 98 ? 9.472 -9.283 -12.858 1.00 97.62 98 PRO A CA 1
ATOM 755 C C . PRO A 1 98 ? 10.604 -8.266 -12.685 1.00 97.62 98 PRO A C 1
ATOM 757 O O . PRO A 1 98 ? 10.608 -7.480 -11.752 1.00 97.62 98 PRO A O 1
ATOM 760 N N . THR A 1 99 ? 11.529 -8.208 -13.643 1.00 97.12 99 THR A N 1
ATOM 761 C CA . THR A 1 99 ? 12.772 -7.424 -13.544 1.00 97.12 99 THR A CA 1
ATOM 762 C C . THR A 1 99 ? 12.588 -5.912 -13.408 1.00 97.12 99 THR A C 1
ATOM 764 O O . THR A 1 99 ? 13.563 -5.228 -13.133 1.00 97.12 99 THR A O 1
ATOM 767 N N . GLY A 1 100 ? 11.387 -5.384 -13.662 1.00 96.62 100 GLY A N 1
ATOM 768 C CA . GLY A 1 100 ? 11.076 -3.964 -13.483 1.00 96.62 100 GLY A CA 1
ATOM 769 C C . GLY A 1 100 ? 10.433 -3.627 -12.133 1.00 96.62 100 GLY A C 1
ATOM 770 O O . GLY A 1 100 ? 9.969 -2.498 -11.971 1.00 96.62 100 GLY A O 1
ATOM 771 N N . TYR A 1 101 ? 10.330 -4.594 -11.215 1.00 98.06 101 TYR A N 1
ATOM 772 C CA . TYR A 1 101 ? 9.750 -4.421 -9.886 1.00 98.06 101 TYR A CA 1
ATOM 773 C C . TYR A 1 101 ? 10.819 -4.499 -8.790 1.00 98.06 101 TYR A C 1
ATOM 775 O O . TYR A 1 101 ? 11.760 -5.284 -8.871 1.00 98.06 101 TYR A O 1
ATOM 783 N N . HIS A 1 102 ? 10.634 -3.695 -7.741 1.00 97.25 102 HIS A N 1
ATOM 784 C CA . HIS A 1 102 ? 11.547 -3.560 -6.601 1.00 97.25 102 HIS A CA 1
ATOM 785 C C . HIS A 1 102 ? 10.764 -3.698 -5.291 1.00 97.25 102 HIS A C 1
ATOM 787 O O . HIS A 1 102 ? 10.376 -2.706 -4.674 1.00 97.25 102 HIS A O 1
ATOM 793 N N . TRP A 1 103 ? 10.482 -4.936 -4.885 1.00 97.44 103 TRP A N 1
ATOM 794 C CA . TRP A 1 103 ? 9.507 -5.221 -3.825 1.00 97.44 103 TRP A CA 1
ATOM 795 C C . TRP A 1 103 ? 9.993 -4.972 -2.398 1.00 97.44 103 TRP A C 1
ATOM 797 O O . TRP A 1 103 ? 9.181 -4.597 -1.560 1.00 97.44 103 TRP A O 1
ATOM 807 N N . ALA A 1 104 ? 11.298 -5.092 -2.132 1.00 96.69 104 ALA A N 1
ATOM 808 C CA . ALA A 1 104 ? 11.859 -5.188 -0.778 1.00 96.69 104 ALA A CA 1
ATOM 809 C C . ALA A 1 104 ? 11.276 -4.190 0.243 1.00 96.69 104 ALA A C 1
ATOM 811 O O . ALA A 1 104 ? 10.802 -4.591 1.298 1.00 96.69 104 ALA A O 1
ATOM 812 N N . SER A 1 105 ? 11.234 -2.894 -0.084 1.00 93.62 105 SER A N 1
ATOM 813 C CA . SER A 1 105 ? 10.718 -1.874 0.843 1.00 93.62 105 SER A CA 1
ATOM 814 C C . SER A 1 105 ? 9.204 -1.955 1.062 1.00 93.62 105 SER A C 1
ATOM 816 O O . SER A 1 105 ? 8.706 -1.628 2.138 1.00 93.62 105 SER A O 1
ATOM 818 N N . THR A 1 106 ? 8.458 -2.379 0.042 1.00 94.88 106 THR A N 1
ATOM 819 C CA . THR A 1 106 ? 7.011 -2.591 0.136 1.00 94.88 106 THR A CA 1
ATOM 820 C C . THR A 1 106 ? 6.721 -3.870 0.920 1.00 94.88 106 THR A C 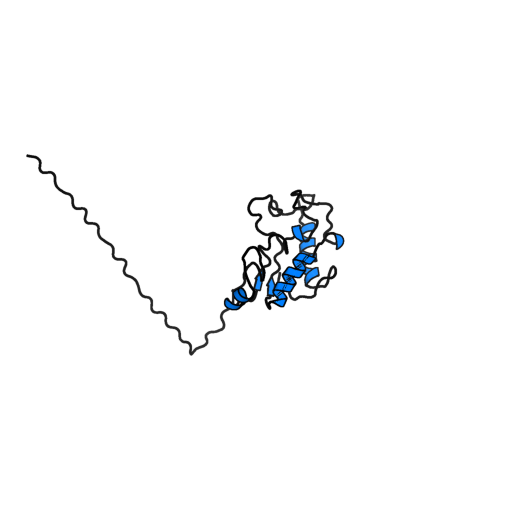1
ATOM 822 O O . THR A 1 106 ? 5.831 -3.867 1.767 1.00 94.88 106 THR A O 1
ATOM 825 N N . ASP A 1 107 ? 7.513 -4.920 0.712 1.00 96.56 107 ASP A N 1
ATOM 826 C CA . ASP A 1 107 ? 7.407 -6.189 1.432 1.00 96.56 107 ASP A CA 1
ATOM 827 C C . ASP A 1 107 ? 7.685 -6.016 2.917 1.00 96.56 107 ASP A C 1
ATOM 829 O O . ASP A 1 107 ? 6.873 -6.451 3.729 1.00 96.56 107 ASP A O 1
ATOM 833 N N . ASP A 1 108 ? 8.756 -5.305 3.275 1.00 94.31 108 ASP A N 1
ATOM 834 C CA . ASP A 1 108 ? 9.071 -4.971 4.665 1.00 94.31 108 ASP A CA 1
ATOM 835 C C . ASP A 1 108 ? 7.905 -4.219 5.325 1.00 94.31 108 ASP A C 1
ATOM 837 O O . ASP A 1 108 ? 7.501 -4.529 6.448 1.00 94.31 108 ASP A O 1
ATOM 841 N N . GLN A 1 109 ? 7.298 -3.269 4.605 1.00 93.06 109 GLN A N 1
ATOM 842 C CA . GLN A 1 109 ? 6.181 -2.494 5.134 1.00 93.06 109 GLN A CA 1
ATOM 843 C C . GLN A 1 109 ? 4.913 -3.335 5.335 1.00 93.06 109 GLN A C 1
ATOM 845 O O . GLN A 1 109 ? 4.214 -3.157 6.337 1.00 93.06 109 GLN A O 1
ATOM 850 N N . ILE A 1 110 ? 4.597 -4.231 4.397 1.00 94.50 110 ILE A N 1
ATOM 851 C CA . ILE A 1 110 ? 3.455 -5.148 4.502 1.00 94.50 110 ILE A CA 1
ATOM 852 C C . ILE A 1 110 ? 3.695 -6.180 5.606 1.00 94.50 110 ILE A C 1
ATOM 854 O O . ILE A 1 110 ? 2.786 -6.442 6.398 1.00 94.50 110 ILE A O 1
ATOM 858 N N . ALA A 1 111 ? 4.912 -6.714 5.703 1.00 93.75 111 ALA A N 1
ATOM 859 C CA . ALA A 1 111 ? 5.310 -7.645 6.747 1.00 93.75 111 ALA A CA 1
ATOM 860 C C . ALA A 1 111 ? 5.166 -7.013 8.133 1.00 93.75 111 ALA A C 1
ATOM 862 O O . ALA A 1 111 ? 4.582 -7.637 9.011 1.00 93.75 111 ALA A O 1
ATOM 863 N N . GLU A 1 112 ? 5.597 -5.765 8.326 1.00 92.31 112 GLU A N 1
ATOM 864 C CA . GLU A 1 112 ? 5.460 -5.066 9.609 1.00 92.31 112 GLU A CA 1
ATOM 865 C C . GLU A 1 112 ? 3.995 -4.882 10.032 1.00 92.31 112 GLU A C 1
ATOM 867 O O . GLU A 1 112 ? 3.650 -5.100 11.196 1.00 92.31 112 GLU A O 1
ATOM 872 N N . ILE A 1 113 ? 3.110 -4.528 9.091 1.00 93.88 113 ILE A N 1
ATOM 873 C CA . ILE A 1 113 ? 1.666 -4.416 9.358 1.00 93.88 113 ILE A CA 1
ATOM 874 C C . ILE A 1 113 ? 1.118 -5.760 9.856 1.00 93.88 113 ILE A C 1
ATOM 876 O O . ILE A 1 113 ? 0.428 -5.802 10.876 1.00 93.88 113 ILE A O 1
ATOM 880 N N . ILE A 1 114 ? 1.456 -6.851 9.160 1.00 93.81 114 ILE A N 1
ATOM 881 C CA . ILE A 1 114 ? 0.991 -8.205 9.483 1.00 93.81 114 ILE A CA 1
ATOM 882 C C . ILE A 1 114 ? 1.591 -8.698 10.807 1.00 93.81 114 ILE A C 1
ATOM 884 O O . ILE A 1 114 ? 0.862 -9.222 11.648 1.00 93.81 114 ILE A O 1
ATOM 888 N N . HIS A 1 115 ? 2.897 -8.521 11.021 1.00 92.88 115 HIS A N 1
ATOM 889 C CA . HIS A 1 115 ? 3.592 -8.916 12.250 1.00 92.88 115 HIS A CA 1
ATOM 890 C C . HIS A 1 115 ? 3.063 -8.171 13.478 1.00 92.88 115 HIS A C 1
ATOM 892 O O . HIS A 1 115 ? 3.003 -8.750 14.560 1.00 92.88 115 HIS A O 1
ATOM 898 N N . SER A 1 116 ? 2.618 -6.926 13.300 1.00 92.44 116 SER A N 1
ATOM 899 C CA . SER A 1 116 ? 1.959 -6.136 14.345 1.00 92.44 116 SER A CA 1
ATOM 900 C C . SER A 1 116 ? 0.482 -6.506 14.560 1.00 92.44 116 SER A C 1
ATOM 902 O O . SER A 1 116 ? -0.210 -5.843 15.325 1.00 92.44 116 SER A O 1
ATOM 904 N N . GLY A 1 117 ? -0.032 -7.543 13.888 1.00 91.69 117 GLY A N 1
ATOM 905 C CA . GLY A 1 117 ? -1.395 -8.045 14.077 1.00 91.69 117 GLY A CA 1
ATOM 906 C C . GLY A 1 117 ? -2.485 -7.261 13.342 1.00 91.69 117 GLY A C 1
ATOM 907 O O . GLY A 1 117 ? -3.667 -7.492 13.598 1.00 91.69 117 GLY A O 1
ATOM 908 N N . PHE A 1 118 ? -2.124 -6.362 12.423 1.00 93.19 118 PHE A N 1
ATOM 909 C CA . PHE A 1 118 ? -3.085 -5.589 11.637 1.00 93.19 118 PHE A CA 1
ATOM 910 C C . PHE A 1 118 ? -3.296 -6.187 10.245 1.00 93.19 118 PHE A C 1
ATOM 912 O O . PHE A 1 118 ? -2.419 -6.835 9.670 1.00 93.19 118 PHE A O 1
ATOM 919 N N . GLN A 1 119 ? -4.460 -5.919 9.656 1.00 93.00 119 GLN A N 1
ATOM 920 C CA . GLN A 1 119 ? -4.738 -6.279 8.274 1.00 93.00 119 GLN A CA 1
ATOM 921 C C . GLN A 1 119 ? -4.280 -5.153 7.332 1.00 93.00 119 GLN A C 1
ATOM 923 O O . GLN A 1 119 ? -4.783 -4.030 7.435 1.00 93.00 119 GLN A O 1
ATOM 928 N N . PRO A 1 120 ? -3.365 -5.408 6.383 1.00 94.06 120 PRO A N 1
ATOM 929 C CA . PRO A 1 120 ? -3.052 -4.427 5.352 1.00 94.06 120 PRO A CA 1
ATOM 930 C C . PRO A 1 120 ? -4.241 -4.258 4.398 1.00 94.06 120 PRO A C 1
ATOM 932 O O . PRO A 1 120 ? -4.890 -5.225 4.017 1.00 94.06 120 PRO A O 1
ATOM 935 N N . PHE A 1 121 ? -4.500 -3.027 3.976 1.00 93.38 121 PHE A N 1
ATOM 936 C CA . PHE A 1 121 ? -5.387 -2.658 2.879 1.00 93.38 121 PHE A CA 1
ATOM 937 C C . PHE A 1 121 ? -4.533 -1.968 1.819 1.00 93.38 121 PHE A C 1
ATOM 939 O O . PHE A 1 121 ? -4.183 -0.787 1.947 1.00 93.38 121 PHE A O 1
ATOM 946 N N . PHE A 1 122 ? -4.124 -2.740 0.809 1.00 93.06 122 PHE A N 1
ATOM 947 C CA . PHE A 1 122 ? -3.147 -2.265 -0.160 1.00 93.06 122 PHE A CA 1
ATOM 948 C C . PHE A 1 122 ? -3.801 -1.275 -1.111 1.00 93.06 122 PHE A C 1
ATOM 950 O O . PHE A 1 122 ? -4.662 -1.620 -1.918 1.00 93.06 122 PHE A O 1
ATOM 957 N N . ARG A 1 123 ? -3.339 -0.033 -1.072 1.00 90.31 123 ARG A N 1
ATOM 958 C CA . ARG A 1 123 ? -3.827 1.009 -1.960 1.00 90.31 123 ARG A CA 1
ATOM 959 C C . ARG A 1 123 ? -2.853 1.191 -3.117 1.00 90.31 123 ARG A C 1
ATOM 961 O O . ARG A 1 123 ? -1.753 1.703 -2.940 1.00 90.31 123 ARG A O 1
ATOM 968 N N . LEU A 1 124 ? -3.293 0.856 -4.328 1.00 89.38 124 LEU A N 1
ATOM 969 C CA . LEU A 1 124 ? -2.534 1.174 -5.534 1.00 89.38 124 LEU A CA 1
ATOM 970 C C . LEU A 1 124 ? -2.612 2.676 -5.824 1.00 89.38 124 LEU A C 1
ATOM 972 O O . LEU A 1 124 ? -3.687 3.223 -6.068 1.00 89.38 124 LEU A O 1
ATOM 976 N N . GLY A 1 125 ? -1.475 3.357 -5.795 1.00 87.44 125 GLY A N 1
ATOM 977 C CA . GLY A 1 125 ? -1.424 4.787 -6.052 1.00 87.44 125 GLY A CA 1
ATOM 978 C C . GLY A 1 125 ? -0.105 5.381 -5.605 1.00 87.44 125 GLY A C 1
ATOM 979 O O . GLY A 1 125 ? 0.927 4.716 -5.664 1.00 87.44 125 GLY A O 1
ATOM 980 N N . ILE A 1 126 ? -0.164 6.642 -5.191 1.00 84.62 126 ILE A N 1
ATOM 981 C CA . ILE A 1 126 ? 0.994 7.398 -4.719 1.00 84.62 126 ILE A CA 1
ATOM 982 C C . ILE A 1 126 ? 0.615 8.240 -3.506 1.00 84.62 126 ILE A C 1
ATOM 984 O O . ILE A 1 126 ? -0.542 8.645 -3.370 1.00 84.62 126 ILE A O 1
ATOM 988 N N . SER A 1 127 ? 1.553 8.513 -2.622 1.00 84.12 127 SER A N 1
ATOM 989 C CA . SER A 1 127 ? 1.364 9.443 -1.512 1.00 84.12 127 SER A CA 1
ATOM 990 C C . SER A 1 127 ? 1.319 10.883 -2.037 1.00 84.12 127 SER A C 1
ATOM 992 O O . SER A 1 127 ? 1.826 11.176 -3.127 1.00 84.12 127 SER A O 1
ATOM 994 N N . PHE A 1 128 ? 0.665 11.796 -1.313 1.00 77.19 128 PHE A N 1
ATOM 995 C CA . PHE A 1 128 ? 0.543 13.179 -1.785 1.00 77.19 128 PHE A CA 1
ATOM 996 C C . PHE A 1 128 ? 1.938 13.842 -1.849 1.00 77.19 128 PHE A C 1
ATOM 998 O O . PHE A 1 128 ? 2.658 13.846 -0.853 1.00 77.19 128 PHE A O 1
ATOM 1005 N N . PRO A 1 129 ? 2.356 14.421 -2.990 1.00 67.38 129 PRO A N 1
ATOM 1006 C CA . PRO A 1 129 ? 3.763 14.754 -3.257 1.00 67.38 129 PRO A CA 1
ATOM 1007 C C . PRO A 1 129 ? 4.267 16.042 -2.583 1.00 67.38 129 PRO A C 1
ATOM 1009 O O . PRO A 1 129 ? 5.361 16.497 -2.900 1.00 67.38 129 PRO A O 1
ATOM 1012 N N . GLY A 1 130 ? 3.476 16.692 -1.721 1.00 57.41 130 GLY A N 1
ATOM 1013 C CA . GLY A 1 130 ? 3.908 17.871 -0.955 1.00 57.41 130 GLY A CA 1
ATOM 1014 C C . GLY A 1 130 ? 4.395 19.092 -1.762 1.00 57.41 130 GLY A C 1
ATOM 1015 O O . GLY A 1 130 ? 4.906 20.025 -1.153 1.00 57.41 130 GLY A O 1
ATOM 1016 N N . GLY A 1 131 ? 4.246 19.118 -3.098 1.00 52.09 131 GLY A N 1
ATOM 1017 C CA . GLY A 1 131 ? 4.623 20.257 -3.957 1.00 52.09 131 GLY A CA 1
ATOM 1018 C C . GLY A 1 131 ? 5.424 19.947 -5.237 1.00 52.09 131 GLY A C 1
ATOM 1019 O O . GLY A 1 131 ? 5.717 20.882 -5.978 1.00 52.09 131 GLY A O 1
ATOM 1020 N N . GLY A 1 132 ? 5.780 18.686 -5.526 1.00 57.06 132 GLY A N 1
ATOM 1021 C CA . GLY A 1 132 ? 6.483 18.282 -6.765 1.00 57.06 132 GLY A CA 1
ATOM 1022 C C . GLY A 1 132 ? 5.575 17.842 -7.928 1.00 57.06 132 GLY A C 1
ATOM 1023 O O . GLY A 1 132 ? 4.362 17.695 -7.754 1.00 57.06 132 GLY A O 1
ATOM 1024 N N . ILE A 1 133 ? 6.164 17.582 -9.113 1.00 54.34 133 ILE A N 1
ATOM 1025 C CA . ILE A 1 133 ? 5.466 16.834 -10.175 1.00 54.34 133 ILE A CA 1
ATOM 1026 C C . ILE A 1 133 ? 5.073 15.485 -9.583 1.00 54.34 133 ILE A C 1
ATOM 1028 O O . ILE A 1 133 ? 5.859 14.759 -8.981 1.00 54.34 133 ILE A O 1
ATOM 1032 N N . SER A 1 134 ? 3.790 15.204 -9.701 1.00 62.91 134 SER A N 1
ATOM 1033 C CA . SER A 1 134 ? 3.199 13.999 -9.183 1.00 62.91 134 SER A CA 1
ATOM 1034 C C . SER A 1 134 ? 3.033 13.032 -10.339 1.00 62.91 134 SER A C 1
ATOM 1036 O O . SER A 1 134 ? 2.366 13.400 -11.307 1.00 62.91 134 SER A O 1
ATOM 1038 N N . PRO A 1 135 ? 3.489 11.779 -10.241 1.00 60.78 135 PRO A N 1
ATOM 1039 C CA . PRO A 1 135 ? 3.076 10.760 -11.198 1.00 60.78 135 PRO A CA 1
ATOM 1040 C C . PRO A 1 135 ? 1.557 10.459 -11.139 1.00 60.78 135 PRO A C 1
ATOM 1042 O O . PRO A 1 135 ? 1.075 9.597 -11.868 1.00 60.78 135 PRO A O 1
ATOM 1045 N N . ALA A 1 136 ? 0.779 11.161 -10.297 1.00 58.06 136 ALA A N 1
ATOM 1046 C CA . ALA A 1 136 ? -0.686 11.177 -10.330 1.00 58.06 136 ALA A CA 1
ATOM 1047 C C . ALA A 1 136 ? -1.298 12.268 -11.219 1.00 58.06 136 ALA A C 1
ATOM 1049 O O . ALA A 1 136 ? -2.504 12.212 -11.462 1.00 58.06 136 ALA A O 1
ATOM 1050 N N . SER A 1 137 ? -0.537 13.269 -11.676 1.00 61.28 137 SER A N 1
ATOM 1051 C CA . SER A 1 137 ? -1.093 14.368 -12.469 1.00 61.28 137 SER A CA 1
ATOM 1052 C C . SER A 1 137 ? -0.181 14.741 -13.644 1.00 61.28 137 SER A C 1
ATOM 1054 O O . SER A 1 137 ? 0.827 15.421 -13.443 1.00 61.28 137 SER A O 1
ATOM 1056 N N . PRO A 1 138 ? -0.536 14.326 -14.876 1.00 62.47 138 PRO A N 1
ATOM 1057 C CA . PRO A 1 138 ? -1.721 13.533 -15.230 1.00 62.47 138 PRO A CA 1
ATOM 1058 C C . PRO A 1 138 ? -1.626 12.078 -14.743 1.00 62.47 138 PRO A C 1
ATOM 1060 O O . PRO A 1 138 ? -0.533 11.587 -14.468 1.00 62.47 138 PRO A O 1
ATOM 1063 N N . MET A 1 139 ? -2.773 11.383 -14.663 1.00 70.25 139 MET A N 1
ATOM 1064 C CA . MET A 1 139 ? -2.789 9.933 -14.422 1.00 70.25 139 MET A CA 1
ATOM 1065 C C . MET A 1 139 ? -1.795 9.232 -15.356 1.00 70.25 139 MET A C 1
ATOM 1067 O O . MET A 1 139 ? -1.711 9.620 -16.528 1.00 70.25 139 MET A O 1
ATOM 1071 N N . PRO A 1 140 ? -1.096 8.191 -14.877 1.00 76.06 140 PRO A N 1
ATOM 1072 C CA . PRO A 1 140 ? -0.141 7.466 -15.691 1.00 76.06 140 PRO A CA 1
ATOM 1073 C C . PRO A 1 140 ? -0.860 6.800 -16.862 1.00 76.06 140 PRO A C 1
ATOM 1075 O O . PRO A 1 140 ? -1.593 5.824 -16.696 1.00 76.06 140 PRO A O 1
ATOM 1078 N N . LYS A 1 141 ? -0.668 7.365 -18.047 1.00 80.50 141 LYS A N 1
ATOM 1079 C CA . LYS A 1 141 ? -1.158 6.816 -19.306 1.00 80.50 141 LYS A CA 1
ATOM 1080 C C . LYS A 1 141 ? -0.040 6.033 -19.974 1.00 80.50 141 LYS A C 1
ATOM 1082 O O . LYS A 1 141 ? 1.134 6.296 -19.731 1.00 80.50 141 LYS A O 1
ATOM 1087 N N . ASP A 1 142 ? -0.406 5.102 -20.837 1.00 83.75 142 ASP A N 1
ATOM 1088 C CA . ASP A 1 142 ? 0.538 4.480 -21.757 1.00 83.75 142 ASP A CA 1
ATOM 1089 C C . ASP A 1 142 ? 1.068 5.503 -22.784 1.00 83.75 142 ASP A C 1
ATOM 1091 O O . ASP A 1 142 ? 0.576 6.631 -22.876 1.00 83.75 142 ASP A O 1
ATOM 1095 N N . SER A 1 143 ? 2.086 5.126 -23.564 1.00 82.25 143 SER A N 1
ATOM 1096 C CA . SER A 1 143 ? 2.758 6.027 -24.519 1.00 82.25 143 SER A CA 1
ATOM 1097 C C . SER A 1 143 ? 1.835 6.627 -25.583 1.00 82.25 143 SER A C 1
ATOM 1099 O O . SER A 1 143 ? 2.138 7.685 -26.130 1.00 82.25 143 SER A O 1
ATOM 1101 N N . ASP A 1 144 ? 0.702 5.981 -25.859 1.00 78.75 144 ASP A N 1
ATOM 1102 C CA . ASP A 1 144 ? -0.329 6.475 -26.772 1.00 78.75 144 ASP A CA 1
ATOM 1103 C C . ASP A 1 144 ? -1.286 7.497 -26.132 1.00 78.75 144 ASP A C 1
ATOM 1105 O O . ASP A 1 144 ? -2.161 8.024 -26.812 1.00 78.75 144 ASP A O 1
ATOM 1109 N N . ALA A 1 145 ? -1.130 7.786 -24.835 1.00 76.00 145 ALA A N 1
ATOM 1110 C CA . ALA A 1 145 ? -1.957 8.680 -24.024 1.00 76.00 145 ALA A CA 1
ATOM 1111 C C . ALA A 1 145 ? -3.469 8.351 -24.000 1.00 76.00 145 ALA A C 1
ATOM 1113 O O . ALA A 1 145 ? -4.272 9.162 -23.507 1.00 76.00 145 ALA A O 1
ATOM 1114 N N . ILE A 1 146 ? -3.859 7.176 -24.502 1.00 75.69 146 ILE A N 1
ATOM 1115 C CA . ILE A 1 146 ? -5.251 6.738 -24.662 1.00 75.69 146 ILE A CA 1
ATOM 1116 C C . ILE A 1 146 ? -5.583 5.636 -23.661 1.00 75.69 146 ILE A C 1
ATOM 1118 O O . ILE A 1 146 ? -6.699 5.608 -23.139 1.00 75.69 146 ILE A O 1
ATOM 1122 N N . ASN A 1 147 ? -4.640 4.732 -23.392 1.00 82.62 147 ASN A N 1
ATOM 1123 C CA . ASN A 1 147 ? -4.901 3.541 -22.595 1.00 82.62 147 ASN A CA 1
ATOM 1124 C C . ASN A 1 147 ? -4.160 3.529 -21.241 1.00 82.62 147 ASN A C 1
ATOM 1126 O O . ASN A 1 147 ? -3.360 4.415 -20.937 1.00 82.62 147 ASN A O 1
ATOM 1130 N N . PHE A 1 148 ? -4.524 2.546 -20.410 1.00 89.38 148 PHE A N 1
ATOM 1131 C CA . PHE A 1 148 ? -4.011 2.338 -19.049 1.00 89.38 148 PHE A CA 1
ATOM 1132 C C . PHE A 1 148 ? -3.517 0.895 -18.850 1.00 89.38 148 PHE A C 1
ATOM 1134 O O . PHE A 1 148 ? -3.582 0.351 -17.745 1.00 89.38 148 PHE A O 1
ATOM 1141 N N . LYS A 1 149 ? -3.096 0.223 -19.929 1.00 91.44 149 LYS A N 1
ATOM 1142 C CA . LYS A 1 149 ? -2.680 -1.187 -19.906 1.00 91.44 149 LYS A CA 1
ATOM 1143 C C . LYS A 1 149 ? -1.483 -1.399 -18.994 1.00 91.44 149 LYS A C 1
ATOM 1145 O O . LYS A 1 149 ? -1.466 -2.381 -18.251 1.00 91.44 149 LYS A O 1
ATOM 1150 N N . THR A 1 150 ? -0.509 -0.493 -19.021 1.00 92.06 150 THR A N 1
ATOM 1151 C CA . THR A 1 150 ? 0.669 -0.613 -18.159 1.00 92.06 150 THR A CA 1
ATOM 1152 C C . THR A 1 150 ? 0.272 -0.510 -16.692 1.00 92.06 150 THR A C 1
ATOM 1154 O O . THR A 1 150 ? 0.596 -1.410 -15.916 1.00 92.06 150 THR A O 1
ATOM 1157 N N . PHE A 1 151 ? -0.520 0.502 -16.327 1.00 91.62 151 PHE A N 1
ATOM 1158 C CA . PHE A 1 151 ? -0.976 0.694 -14.950 1.00 91.62 151 PHE A CA 1
ATOM 1159 C C . PHE A 1 151 ? -1.893 -0.440 -14.461 1.00 91.62 151 PHE A C 1
ATOM 1161 O O . PHE A 1 151 ? -1.729 -0.934 -13.348 1.00 91.62 151 PHE A O 1
ATOM 1168 N N . ALA A 1 152 ? -2.803 -0.933 -15.308 1.00 93.19 152 ALA A N 1
ATOM 1169 C CA . ALA A 1 152 ? -3.624 -2.106 -15.001 1.00 93.19 152 ALA A CA 1
ATOM 1170 C C . ALA A 1 152 ? -2.777 -3.378 -14.816 1.00 93.19 152 ALA A C 1
ATOM 1172 O O . ALA A 1 152 ? -3.086 -4.227 -13.979 1.00 93.19 152 ALA A O 1
ATOM 1173 N N . GLY A 1 153 ? -1.689 -3.511 -15.577 1.00 96.00 153 GLY A N 1
ATOM 1174 C CA . GLY A 1 153 ? -0.724 -4.590 -15.402 1.00 96.00 153 GLY A CA 1
ATOM 1175 C C . GLY A 1 153 ? 0.008 -4.507 -14.064 1.00 96.00 153 GLY A C 1
ATOM 1176 O O . GLY A 1 153 ? 0.105 -5.529 -13.390 1.00 96.00 153 GLY A O 1
ATOM 1177 N N . ILE A 1 154 ? 0.434 -3.306 -13.651 1.00 95.62 154 ILE A N 1
ATOM 1178 C CA . ILE A 1 154 ? 1.013 -3.068 -12.317 1.00 95.62 154 ILE A CA 1
ATOM 1179 C C . ILE A 1 154 ? 0.009 -3.482 -11.245 1.00 95.62 154 ILE A C 1
ATOM 1181 O O . ILE A 1 154 ? 0.332 -4.324 -10.417 1.00 95.62 154 ILE A O 1
ATOM 1185 N N . ALA A 1 155 ? -1.237 -3.001 -11.326 1.00 95.31 155 ALA A N 1
ATOM 1186 C CA . ALA A 1 155 ? -2.304 -3.374 -10.395 1.00 95.31 155 ALA A CA 1
ATOM 1187 C C . ALA A 1 155 ? -2.437 -4.897 -10.245 1.00 95.31 155 ALA A C 1
ATOM 1189 O O . ALA A 1 155 ? -2.442 -5.434 -9.137 1.00 95.31 155 ALA A O 1
ATOM 1190 N N . LYS A 1 156 ? -2.494 -5.604 -11.380 1.00 96.50 156 LYS A N 1
ATOM 1191 C CA . LYS A 1 156 ? -2.593 -7.063 -11.416 1.00 96.50 156 LYS A CA 1
ATOM 1192 C C . LYS A 1 156 ? -1.377 -7.736 -10.781 1.00 96.50 156 LYS A C 1
ATOM 1194 O O . LYS A 1 156 ? -1.553 -8.712 -10.058 1.00 96.50 156 LYS A O 1
ATOM 1199 N N . ARG A 1 157 ? -0.158 -7.279 -11.077 1.00 97.69 157 ARG A N 1
ATOM 1200 C CA . ARG A 1 157 ? 1.062 -7.891 -10.531 1.00 97.69 157 ARG A CA 1
ATOM 1201 C C . ARG A 1 157 ? 1.240 -7.610 -9.057 1.00 97.69 157 ARG A C 1
ATOM 1203 O O . ARG A 1 157 ? 1.542 -8.554 -8.349 1.00 97.69 157 ARG A O 1
ATOM 1210 N N . THR A 1 158 ? 0.937 -6.407 -8.583 1.00 96.81 158 THR A N 1
ATOM 1211 C CA . THR A 1 158 ? 0.906 -6.104 -7.148 1.00 96.81 158 THR A CA 1
ATOM 1212 C C . THR A 1 158 ? -0.080 -7.014 -6.417 1.00 96.81 158 THR A C 1
ATOM 1214 O O . THR A 1 158 ? 0.260 -7.591 -5.388 1.00 96.81 158 THR A O 1
ATOM 1217 N N . ALA A 1 159 ? -1.278 -7.226 -6.974 1.00 96.06 159 ALA A N 1
ATOM 1218 C CA . ALA A 1 159 ? -2.231 -8.167 -6.393 1.00 96.06 159 ALA A CA 1
ATOM 1219 C C . ALA A 1 159 ? -1.681 -9.604 -6.370 1.00 96.06 159 ALA A C 1
ATOM 1221 O O . ALA A 1 159 ? -1.691 -10.260 -5.332 1.00 96.06 159 ALA A O 1
ATOM 1222 N N . MET A 1 160 ? -1.154 -10.094 -7.496 1.00 96.94 160 MET A N 1
ATOM 1223 C CA . MET A 1 160 ? -0.598 -11.450 -7.596 1.00 96.94 160 MET A CA 1
ATOM 1224 C C . MET A 1 160 ? 0.667 -11.658 -6.757 1.00 96.94 160 MET A C 1
ATOM 1226 O O . MET A 1 160 ? 0.900 -12.774 -6.304 1.00 96.94 160 MET A O 1
ATOM 1230 N N . HIS A 1 161 ? 1.481 -10.622 -6.566 1.00 97.88 161 HIS A N 1
ATOM 1231 C CA . HIS A 1 161 ? 2.678 -10.686 -5.741 1.00 97.88 161 HIS A CA 1
ATOM 1232 C C . HIS A 1 161 ? 2.286 -10.992 -4.299 1.00 97.88 161 HIS A C 1
ATOM 1234 O O . HIS A 1 161 ? 2.788 -11.950 -3.736 1.00 97.88 161 HIS A O 1
ATOM 1240 N N . TYR A 1 162 ? 1.301 -10.290 -3.732 1.00 97.19 162 TYR A N 1
ATOM 1241 C CA . TYR A 1 162 ? 0.901 -10.534 -2.343 1.00 97.19 162 TYR A CA 1
ATOM 1242 C C . TYR A 1 162 ? -0.101 -11.678 -2.141 1.00 97.19 162 TYR A C 1
ATOM 1244 O O . TYR A 1 162 ? -0.227 -12.146 -1.012 1.00 97.19 162 TYR A O 1
ATOM 1252 N N . THR A 1 163 ? -0.814 -12.137 -3.178 1.00 95.75 163 THR A N 1
ATOM 1253 C CA . THR A 1 163 ? -1.878 -13.160 -3.029 1.00 95.75 163 THR A CA 1
ATOM 1254 C C . THR A 1 163 ? -1.634 -14.484 -3.751 1.00 95.75 163 THR A C 1
ATOM 1256 O O . THR A 1 163 ? -2.334 -15.453 -3.463 1.00 95.75 163 THR A O 1
ATOM 1259 N N . ALA A 1 164 ? -0.690 -14.546 -4.694 1.00 96.62 164 ALA A N 1
ATOM 1260 C CA . ALA A 1 164 ? -0.480 -15.708 -5.563 1.00 96.62 164 ALA A CA 1
ATOM 1261 C C . ALA A 1 164 ? 1.004 -16.055 -5.788 1.00 96.62 164 ALA A C 1
ATOM 1263 O O . ALA A 1 164 ? 1.323 -16.810 -6.709 1.00 96.62 164 ALA A O 1
ATOM 1264 N N . GLY A 1 165 ? 1.919 -15.490 -4.995 1.00 96.81 165 GLY A N 1
ATOM 1265 C CA . GLY A 1 165 ? 3.348 -15.805 -5.038 1.00 96.81 165 GLY A CA 1
ATOM 1266 C C . GLY A 1 165 ? 4.086 -15.357 -6.303 1.00 96.81 165 GLY A C 1
ATOM 1267 O O . GLY A 1 165 ? 5.145 -15.901 -6.616 1.00 96.81 165 GLY A O 1
ATOM 1268 N N . TRP A 1 166 ? 3.543 -14.410 -7.076 1.00 98.00 166 TRP A N 1
ATOM 1269 C CA . TRP A 1 166 ? 4.231 -13.917 -8.274 1.00 98.00 166 TRP A CA 1
ATOM 1270 C C . TRP A 1 166 ? 5.527 -13.192 -7.897 1.00 98.00 166 TRP A C 1
ATOM 1272 O O . TRP A 1 166 ? 5.520 -12.394 -6.968 1.00 98.00 166 TRP A O 1
ATOM 1282 N N . ASP A 1 167 ? 6.611 -13.451 -8.634 1.00 97.62 167 ASP A N 1
ATOM 1283 C CA . ASP A 1 167 ? 7.921 -12.818 -8.414 1.00 97.62 167 ASP A CA 1
ATOM 1284 C C . ASP A 1 167 ? 8.424 -12.949 -6.966 1.00 97.62 167 ASP A C 1
ATOM 1286 O O . ASP A 1 167 ? 8.632 -11.965 -6.267 1.00 97.62 167 ASP A O 1
ATOM 1290 N N . HIS A 1 168 ? 8.536 -14.198 -6.496 1.00 97.38 168 HIS A N 1
ATOM 1291 C CA . HIS A 1 168 ? 8.956 -14.530 -5.126 1.00 97.38 168 HIS A CA 1
ATOM 1292 C C . HIS A 1 168 ? 8.079 -13.920 -4.018 1.00 97.38 168 HIS A C 1
ATOM 1294 O O . HIS A 1 168 ? 8.521 -13.813 -2.878 1.00 97.38 168 HIS A O 1
ATOM 1300 N N . GLY A 1 169 ? 6.839 -13.553 -4.350 1.00 96.56 169 GLY A N 1
ATOM 1301 C CA . GLY A 1 169 ? 5.900 -12.954 -3.415 1.00 96.56 169 GLY A CA 1
ATOM 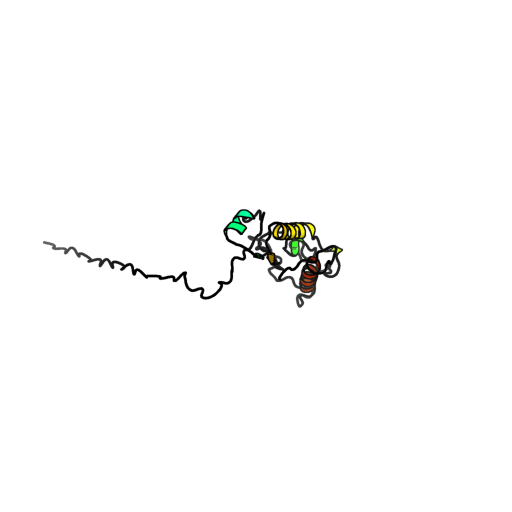1302 C C . GLY A 1 169 ? 5.232 -13.942 -2.455 1.00 96.56 169 GLY A C 1
ATOM 1303 O O . GLY A 1 169 ? 5.698 -15.051 -2.186 1.00 96.56 169 GLY A O 1
ATOM 1304 N N . PHE A 1 170 ? 4.070 -13.538 -1.961 1.00 97.12 170 PHE A N 1
ATOM 1305 C CA . PHE A 1 170 ? 3.366 -14.122 -0.830 1.00 97.12 170 PHE A CA 1
ATOM 1306 C C . PHE A 1 170 ? 1.986 -14.677 -1.212 1.00 97.12 170 PHE A C 1
ATOM 1308 O O . PHE A 1 170 ? 1.489 -14.506 -2.325 1.00 97.12 170 PHE A O 1
ATOM 1315 N N . ASN A 1 171 ? 1.347 -15.336 -0.244 1.00 95.31 171 ASN A N 1
ATOM 1316 C CA . ASN A 1 171 ? -0.036 -15.819 -0.322 1.00 95.31 171 ASN A CA 1
ATOM 1317 C C . ASN A 1 171 ? -0.860 -15.252 0.846 1.00 95.31 171 ASN A C 1
ATOM 1319 O O . ASN A 1 171 ? -1.492 -15.982 1.610 1.00 95.31 171 ASN A O 1
ATOM 1323 N N . HIS A 1 172 ? -0.779 -13.939 1.046 1.00 90.38 172 HIS A N 1
ATOM 1324 C CA . HIS A 1 172 ? -1.535 -13.222 2.063 1.00 90.38 172 HIS A CA 1
ATOM 1325 C C . HIS A 1 172 ? -3.012 -13.077 1.670 1.00 90.38 172 HIS A C 1
ATOM 1327 O O . HIS A 1 172 ? -3.380 -13.095 0.498 1.00 90.38 172 HIS A O 1
ATOM 1333 N N . SER A 1 173 ? -3.871 -12.864 2.668 1.00 84.81 173 SER A N 1
ATOM 1334 C CA . SER A 1 173 ? -5.281 -12.498 2.469 1.00 84.81 173 SER A CA 1
ATOM 1335 C C . SER A 1 173 ? -5.456 -10.980 2.575 1.00 84.81 173 SER A C 1
ATOM 1337 O O . SER A 1 173 ? -5.976 -10.469 3.569 1.00 84.81 173 SER A O 1
ATOM 1339 N N . ILE A 1 174 ? -4.964 -10.252 1.567 1.00 81.31 174 ILE A N 1
ATOM 1340 C CA . ILE A 1 174 ? -5.008 -8.783 1.531 1.00 81.31 174 ILE A CA 1
ATOM 1341 C C . ILE A 1 174 ? -6.264 -8.303 0.783 1.00 81.31 174 ILE A C 1
ATOM 1343 O O . ILE A 1 174 ? -6.476 -8.714 -0.359 1.00 81.31 174 ILE A O 1
ATOM 1347 N N . PRO A 1 175 ? -7.101 -7.441 1.386 1.00 72.50 175 PRO A N 1
ATOM 1348 C CA . PRO A 1 175 ? -8.148 -6.715 0.674 1.00 72.50 175 PRO A CA 1
ATOM 1349 C C . PRO A 1 175 ? -7.564 -5.605 -0.220 1.00 72.50 175 PRO A C 1
ATOM 1351 O O . PRO A 1 175 ? -6.592 -4.945 0.157 1.00 72.50 175 PRO A O 1
ATOM 1354 N N . TYR A 1 176 ? -8.202 -5.374 -1.373 1.00 71.25 176 TYR A N 1
ATOM 1355 C CA . TYR A 1 176 ? -7.862 -4.347 -2.373 1.00 71.25 176 TYR A CA 1
ATOM 1356 C C . TYR A 1 176 ? -9.052 -3.435 -2.667 1.00 71.25 176 TYR A C 1
ATOM 1358 O O . TYR A 1 176 ? -10.199 -3.936 -2.603 1.00 71.25 176 TYR A O 1
#

Foldseek 3Di:
DDDDDDDDDDDPDPDDDPDDDDDDDDPPDDPDDDDDPLEDEDAAPQPQPNDHLVNCVVSVYAEYEPEDSQAQLALVNFFVQADPVVRDGDLVGDLVDLVGGHCVSNQVRCVRCVVSNHAYARDHHGYDPPDDNGCVVPPDAHPVNPHCVNVVSNVVQVCCQACPCPSNHHNDPHHD

Radius of gyration: 26.91 Å; chains: 1; bounding box: 45×93×57 Å

Secondary structure (DSSP, 8-state):
-------------------PPP----TTS---PPPP---EES-TT-TTT---HHHHHHTT--EEE--S-SBTBBHHHHBTTEETTTTEE-TT--TT-GGGB--HHHHHHHHHHHHTTPEEE---B----TTS--TTSS----TTSS--HHHHHHHHHHHHHHHH-GGG--------